Protein AF-A0A6P0DQH0-F1 (afdb_monomer_lite)

Foldseek 3Di:
DDDDDDDDDDDPPPPPPQQDPVLLVCDPPCADLLRHGQCADPVNQGHGAPAADDFADDDDPPDDSLVRDPCNVFFFPDKDALVCLVVCVVVDDPVVNVCRNPDPPDIDGHGGHDNHHHDDPVVSVCSSVCSNVVD

Seconda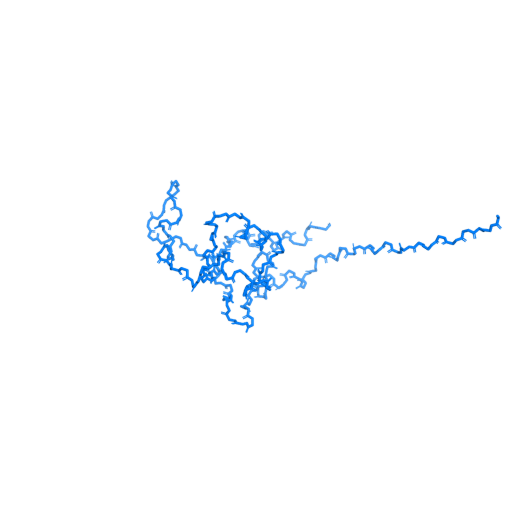ry structure (DSSP, 8-state):
----------------PPPPHHHHHHBTTTB-TTS-B-SPPTTSSSPPP--BPPPSSS--TTS-SGGG-TTTTPPPSEEE-TTTGGGGGGGS-HHHHHHHHHSTT--EEE------BPPPHHHHHHHHHHTTT--

Radius of gyration: 22.81 Å; chains: 1; bounding box: 42×69×51 Å

pLDDT: mean 85.56, std 15.93, range [34.22, 98.12]

Structure (mmCIF, N/CA/C/O backbone):
data_AF-A0A6P0DQH0-F1
#
_entry.id   AF-A0A6P0DQH0-F1
#
loop_
_atom_site.group_PDB
_atom_site.id
_atom_site.type_symbol
_atom_site.label_atom_id
_atom_site.label_alt_id
_atom_site.label_comp_id
_atom_site.label_asym_id
_atom_site.label_entity_id
_atom_site.label_seq_id
_atom_site.pdbx_PDB_ins_code
_atom_site.Cartn_x
_atom_site.Cartn_y
_atom_site.Cartn_z
_atom_site.occupancy
_atom_site.B_iso_or_equiv
_atom_site.auth_seq_id
_atom_site.auth_comp_id
_atom_site.auth_asym_id
_atom_site.auth_atom_id
_atom_site.pdbx_PDB_model_num
ATOM 1 N N . MET A 1 1 ? 20.408 -46.156 34.057 1.00 39.78 1 MET A N 1
ATOM 2 C CA . MET A 1 1 ? 21.245 -46.559 32.907 1.00 39.78 1 MET A CA 1
ATOM 3 C C . MET A 1 1 ? 20.345 -47.030 31.772 1.00 39.78 1 MET A C 1
ATOM 5 O O . MET A 1 1 ? 19.794 -48.118 31.872 1.00 39.78 1 MET A O 1
ATOM 9 N N . LYS A 1 2 ? 20.139 -46.190 30.751 1.00 34.66 2 LYS A N 1
ATOM 10 C CA . LYS A 1 2 ? 19.919 -46.573 29.346 1.00 34.66 2 LYS A CA 1
ATOM 11 C C . LYS A 1 2 ? 19.959 -45.309 28.485 1.00 34.66 2 LYS A C 1
ATOM 13 O O . LYS A 1 2 ? 19.484 -44.254 28.886 1.00 34.66 2 LYS A O 1
ATOM 18 N N . VAL A 1 3 ? 20.691 -45.451 27.396 1.00 34.22 3 VAL A N 1
ATOM 19 C CA . VAL A 1 3 ? 21.365 -44.438 26.587 1.00 34.22 3 VAL A CA 1
ATOM 20 C C . VAL A 1 3 ? 20.433 -43.921 25.477 1.00 34.22 3 VAL A C 1
ATOM 22 O O . VAL A 1 3 ? 19.726 -44.713 24.871 1.00 34.22 3 VAL A O 1
ATOM 25 N N . ILE A 1 4 ? 20.454 -42.596 25.281 1.00 41.38 4 ILE A N 1
ATOM 26 C CA . ILE A 1 4 ? 20.432 -41.792 24.035 1.00 41.38 4 ILE A CA 1
ATOM 27 C C . ILE A 1 4 ? 19.650 -42.321 22.814 1.00 41.38 4 ILE A C 1
ATOM 29 O O . ILE A 1 4 ? 19.984 -43.356 22.250 1.00 41.38 4 ILE A O 1
ATOM 33 N N . ALA A 1 5 ? 18.788 -41.457 22.263 1.00 36.78 5 ALA A N 1
ATOM 34 C CA . ALA A 1 5 ? 18.663 -41.283 20.813 1.00 36.78 5 ALA A CA 1
ATOM 35 C C . ALA A 1 5 ? 18.423 -39.795 20.488 1.00 36.78 5 ALA A C 1
ATOM 37 O O . ALA A 1 5 ? 17.320 -39.272 20.622 1.00 36.78 5 ALA A O 1
ATOM 38 N N . LEU A 1 6 ? 19.505 -39.112 20.111 1.00 45.81 6 LEU A N 1
ATOM 39 C CA . LEU A 1 6 ? 19.525 -37.769 19.538 1.00 45.81 6 LEU A CA 1
ATOM 40 C C . LEU A 1 6 ? 19.055 -37.877 18.079 1.00 45.81 6 LEU A C 1
ATOM 42 O O . LEU A 1 6 ? 19.789 -38.398 17.241 1.00 45.81 6 LEU A O 1
ATOM 46 N N . VAL A 1 7 ? 17.848 -37.404 17.767 1.00 48.88 7 VAL A N 1
ATOM 47 C CA . VAL A 1 7 ? 17.415 -37.238 16.372 1.00 48.88 7 VAL A CA 1
ATOM 48 C C . VAL A 1 7 ? 17.909 -35.879 15.892 1.00 48.88 7 VAL A C 1
ATOM 50 O O . VAL A 1 7 ? 17.436 -34.830 16.324 1.00 48.88 7 VAL A O 1
ATOM 53 N N . VAL A 1 8 ? 18.912 -35.923 15.020 1.00 48.69 8 VAL A N 1
ATOM 54 C CA . VAL A 1 8 ? 19.423 -34.786 14.256 1.00 48.69 8 VAL A CA 1
ATOM 55 C C . VAL A 1 8 ? 18.347 -34.391 13.246 1.00 48.69 8 VAL A C 1
ATOM 57 O O . VAL A 1 8 ? 18.178 -35.053 12.224 1.00 48.69 8 VAL A O 1
ATOM 60 N N . SER A 1 9 ? 17.595 -33.329 13.535 1.00 49.75 9 SER A N 1
ATOM 61 C CA . SER A 1 9 ? 16.752 -32.694 12.523 1.00 49.75 9 SER A CA 1
ATOM 62 C C . SER A 1 9 ? 17.647 -31.959 11.532 1.00 49.75 9 SER A C 1
ATOM 64 O O . SER A 1 9 ? 18.390 -31.047 11.892 1.00 49.75 9 SER A O 1
ATOM 66 N N . VAL A 1 10 ? 17.574 -32.418 10.286 1.00 51.22 10 VAL A N 1
ATOM 67 C CA . VAL A 1 10 ? 18.193 -31.855 9.088 1.00 51.22 10 VAL A CA 1
ATOM 68 C C . VAL A 1 10 ? 18.004 -30.338 9.066 1.00 51.22 10 VAL A C 1
ATOM 70 O O . VAL A 1 10 ? 16.881 -29.840 9.006 1.00 51.22 10 VAL A O 1
ATOM 73 N N . VAL A 1 11 ? 19.112 -29.599 9.104 1.00 54.19 11 VAL A N 1
ATOM 74 C CA . VAL A 1 11 ? 19.126 -28.189 8.719 1.00 54.19 11 VAL A CA 1
ATOM 75 C C . VAL A 1 11 ? 18.831 -28.162 7.225 1.00 54.19 11 VAL A C 1
ATOM 77 O O . VAL A 1 11 ? 19.675 -28.543 6.416 1.00 54.19 11 VAL A O 1
ATOM 80 N N . SER A 1 12 ? 17.615 -27.764 6.856 1.00 49.28 12 SER A N 1
ATOM 81 C CA . SER A 1 12 ? 17.289 -27.388 5.485 1.00 49.28 12 SER A CA 1
ATOM 82 C C . SER A 1 12 ? 18.174 -26.204 5.116 1.00 49.28 12 SER A C 1
ATOM 84 O O . SER A 1 12 ? 17.867 -25.063 5.456 1.00 49.28 12 SER A O 1
ATOM 86 N N . SER A 1 13 ? 19.302 -26.470 4.462 1.00 48.81 13 SER A N 1
ATOM 87 C CA . SER A 1 13 ? 20.072 -25.443 3.778 1.00 48.81 13 SER A CA 1
ATOM 88 C C . SER A 1 13 ? 19.104 -24.736 2.839 1.00 48.81 13 SER A C 1
ATOM 90 O O . SER A 1 13 ? 18.616 -25.346 1.887 1.00 48.81 13 SER A O 1
ATOM 92 N N . ALA A 1 14 ? 18.781 -23.475 3.124 1.00 50.00 14 ALA A N 1
ATOM 93 C CA . ALA A 1 14 ? 18.150 -22.609 2.149 1.00 50.00 14 ALA A CA 1
ATOM 94 C C . ALA A 1 14 ? 19.115 -22.548 0.964 1.00 50.00 14 ALA A C 1
ATOM 96 O O . ALA A 1 14 ? 20.116 -21.835 0.996 1.00 50.00 14 ALA A O 1
ATOM 97 N N . SER A 1 15 ? 18.875 -23.373 -0.051 1.00 49.78 15 SER A N 1
ATOM 98 C CA . SER A 1 15 ? 19.523 -23.223 -1.336 1.00 49.78 15 SER A CA 1
ATOM 99 C C . SER A 1 15 ? 19.060 -21.870 -1.856 1.00 49.78 15 SER A C 1
ATOM 101 O O . SER A 1 15 ? 17.947 -21.757 -2.366 1.00 49.78 15 SER A O 1
ATOM 103 N N . ALA A 1 16 ? 19.869 -20.832 -1.650 1.00 55.09 16 ALA A N 1
ATOM 104 C CA . ALA A 1 16 ? 19.736 -19.587 -2.377 1.00 55.09 16 ALA A CA 1
ATOM 105 C C . ALA A 1 16 ? 19.954 -19.957 -3.843 1.00 55.09 16 ALA A C 1
ATOM 107 O O . ALA A 1 16 ? 21.084 -20.182 -4.275 1.00 55.09 16 ALA A O 1
ATOM 108 N N . TRP A 1 17 ? 18.861 -20.185 -4.571 1.00 59.31 17 TRP A N 1
ATOM 109 C CA . TRP A 1 17 ? 18.953 -20.446 -5.997 1.00 59.31 17 TRP A CA 1
ATOM 110 C C . TRP A 1 17 ? 19.527 -19.177 -6.619 1.00 59.31 17 TRP A C 1
ATOM 112 O O . TRP A 1 17 ? 18.965 -18.101 -6.392 1.00 59.31 17 TRP A O 1
ATOM 122 N N . PRO A 1 18 ? 20.666 -19.263 -7.328 1.00 74.38 18 PRO A N 1
ATOM 123 C CA . PRO A 1 18 ? 21.208 -18.098 -7.997 1.00 74.38 18 PRO A CA 1
ATOM 124 C C . PRO A 1 18 ? 20.154 -17.588 -8.976 1.00 74.38 18 PRO A C 1
ATOM 126 O O . PRO A 1 18 ? 19.483 -18.375 -9.649 1.00 74.38 18 PRO A O 1
ATOM 129 N N . VAL A 1 19 ? 19.998 -16.268 -9.032 1.00 83.00 19 VAL A N 1
ATOM 130 C CA . VAL A 1 19 ? 19.100 -15.625 -9.989 1.00 83.00 19 VAL A CA 1
ATOM 131 C C . VAL A 1 19 ? 19.476 -16.092 -11.393 1.00 83.00 19 VAL A C 1
ATOM 133 O O . VAL A 1 19 ? 20.631 -15.984 -11.807 1.00 83.00 19 VAL A O 1
ATOM 136 N N . THR A 1 20 ? 18.506 -16.622 -12.134 1.00 88.19 20 THR A N 1
ATOM 137 C CA . THR A 1 20 ? 18.750 -17.104 -13.494 1.00 88.19 20 THR A CA 1
ATOM 138 C C . THR A 1 20 ? 18.449 -16.017 -14.529 1.00 88.19 20 THR A C 1
ATOM 140 O O . THR A 1 20 ? 17.647 -15.111 -14.276 1.00 88.19 20 THR A O 1
ATOM 143 N N . PRO A 1 21 ? 18.997 -16.111 -15.755 1.00 89.06 21 PRO A N 1
ATOM 144 C CA . PRO A 1 21 ? 18.579 -15.242 -16.855 1.00 89.06 21 PRO A CA 1
ATOM 145 C C . PRO A 1 21 ? 17.067 -15.289 -17.126 1.00 89.06 21 PRO A C 1
ATOM 147 O O . PRO A 1 21 ? 16.487 -14.287 -17.543 1.00 89.06 21 PRO A O 1
ATOM 150 N N . ALA A 1 22 ? 16.420 -16.432 -16.864 1.00 89.50 22 ALA A N 1
ATOM 151 C CA . ALA A 1 22 ? 14.974 -16.579 -16.990 1.00 89.50 22 ALA A CA 1
ATOM 152 C C . ALA A 1 22 ? 14.218 -15.758 -15.933 1.00 89.50 22 ALA A C 1
ATOM 154 O O . ALA A 1 22 ? 13.197 -15.158 -16.257 1.00 89.50 22 ALA A O 1
ATOM 155 N N . ASP A 1 23 ? 14.732 -15.661 -14.706 1.00 89.38 23 ASP A N 1
ATOM 156 C CA . ASP A 1 23 ? 14.138 -14.819 -13.661 1.00 89.38 23 ASP A CA 1
ATOM 157 C C . ASP A 1 23 ? 14.289 -13.333 -13.989 1.00 89.38 23 ASP A C 1
ATOM 159 O O . ASP A 1 23 ? 13.333 -12.565 -13.889 1.00 89.38 23 ASP A O 1
ATOM 163 N N . VAL A 1 24 ? 15.455 -12.927 -14.497 1.00 90.06 24 VAL A N 1
ATOM 164 C CA . VAL A 1 24 ? 15.683 -11.544 -14.946 1.00 90.06 24 VAL A CA 1
ATOM 165 C C . VAL A 1 24 ? 14.807 -11.182 -16.144 1.00 90.06 24 VAL A C 1
ATOM 167 O O . VAL A 1 24 ? 14.374 -10.036 -16.275 1.00 90.06 24 VAL A O 1
ATOM 170 N N . ALA A 1 25 ? 14.483 -12.148 -17.007 1.00 91.81 25 ALA A N 1
ATOM 171 C CA . ALA A 1 25 ? 13.575 -11.934 -18.129 1.00 91.81 25 ALA A CA 1
ATOM 172 C C . ALA A 1 25 ? 12.132 -11.605 -17.697 1.00 91.81 25 ALA A C 1
ATOM 174 O O . ALA A 1 25 ? 11.395 -11.027 -18.504 1.00 91.81 25 ALA A O 1
ATOM 175 N N . LYS A 1 26 ? 11.742 -11.925 -16.452 1.00 92.81 26 LYS A N 1
ATOM 176 C CA . LYS A 1 26 ? 10.425 -11.593 -15.881 1.00 92.81 26 LYS A CA 1
ATOM 177 C C . LYS A 1 26 ? 10.322 -10.133 -15.434 1.00 92.81 26 LYS A C 1
ATOM 179 O O . LYS A 1 26 ? 9.219 -9.583 -15.435 1.00 92.81 26 LYS A O 1
ATOM 184 N N . LEU A 1 27 ? 11.440 -9.482 -15.092 1.00 91.25 27 LEU A N 1
ATOM 185 C CA . LEU A 1 27 ? 11.464 -8.081 -14.649 1.00 91.25 27 LEU A CA 1
ATOM 186 C C . LEU A 1 27 ? 10.957 -7.134 -15.747 1.00 91.25 27 LEU A C 1
ATOM 188 O O . LEU A 1 27 ? 11.409 -7.169 -16.892 1.00 91.25 27 LEU A O 1
ATOM 192 N N . GLY A 1 28 ? 9.999 -6.278 -15.391 1.00 86.56 28 GLY A N 1
ATOM 193 C CA . GLY A 1 28 ? 9.318 -5.350 -16.300 1.00 86.56 28 GLY A CA 1
ATOM 194 C C . GLY A 1 28 ? 8.185 -5.982 -17.124 1.00 86.56 28 GLY A C 1
ATOM 195 O O . GLY A 1 28 ? 7.337 -5.251 -17.650 1.00 86.56 28 GLY A O 1
ATOM 196 N N . LYS A 1 29 ? 8.130 -7.319 -17.205 1.00 89.00 29 LYS A N 1
ATOM 197 C CA . LYS A 1 29 ? 7.073 -8.077 -17.885 1.00 89.00 29 LYS A CA 1
ATOM 198 C C . LYS A 1 29 ? 6.023 -8.547 -16.883 1.00 89.00 29 LYS A C 1
ATOM 200 O O . LYS A 1 29 ? 5.053 -7.825 -16.668 1.00 89.00 29 LYS A O 1
ATOM 205 N N . GLU A 1 30 ? 6.257 -9.716 -16.292 1.00 92.38 30 GLU A N 1
ATOM 206 C CA . GLU A 1 30 ? 5.424 -10.359 -15.267 1.00 92.38 30 GLU A CA 1
ATOM 207 C C . GLU A 1 30 ? 5.604 -9.665 -13.916 1.00 92.38 30 GLU A C 1
ATOM 209 O O . GLU A 1 30 ? 4.653 -9.463 -13.174 1.00 92.38 30 GLU A O 1
ATOM 214 N N . LEU A 1 31 ? 6.831 -9.227 -13.628 1.00 93.56 31 LEU A N 1
ATOM 215 C CA . LEU A 1 31 ? 7.159 -8.496 -12.414 1.00 93.56 31 LEU A CA 1
ATOM 216 C C . LEU A 1 31 ? 7.311 -7.003 -12.706 1.00 93.56 31 LEU A C 1
ATOM 218 O O . LEU A 1 31 ? 7.643 -6.581 -13.819 1.00 93.56 31 LEU A O 1
ATOM 222 N N . THR A 1 32 ? 7.136 -6.174 -11.682 1.00 93.25 32 THR A N 1
ATOM 223 C CA . THR A 1 32 ? 7.596 -4.785 -11.712 1.00 93.25 32 THR A CA 1
ATOM 224 C C . THR A 1 32 ? 9.116 -4.747 -11.880 1.00 93.25 32 THR A C 1
ATOM 226 O O . THR A 1 32 ? 9.815 -5.743 -11.686 1.00 93.25 32 THR A O 1
ATOM 229 N N . ALA A 1 33 ? 9.667 -3.583 -12.221 1.00 91.56 33 ALA A N 1
ATOM 230 C CA . ALA A 1 33 ? 11.117 -3.430 -12.335 1.00 91.56 33 ALA A CA 1
ATOM 231 C C . ALA A 1 33 ? 11.868 -3.723 -11.016 1.00 91.56 33 ALA A C 1
ATOM 233 O O . ALA A 1 33 ? 13.042 -4.067 -11.053 1.00 91.56 33 ALA A O 1
ATOM 234 N N . ALA A 1 34 ? 11.178 -3.645 -9.871 1.00 90.31 34 ALA A N 1
ATOM 235 C CA . ALA A 1 34 ? 11.706 -3.994 -8.553 1.00 90.31 34 ALA A CA 1
ATOM 236 C C . ALA A 1 34 ? 11.470 -5.469 -8.156 1.00 90.31 34 ALA A C 1
ATOM 238 O O . ALA A 1 34 ? 11.810 -5.858 -7.043 1.00 90.31 34 ALA A O 1
ATOM 239 N N . GLY A 1 35 ? 10.864 -6.285 -9.027 1.00 91.12 35 GLY A N 1
ATOM 240 C CA . GLY A 1 35 ? 10.627 -7.711 -8.775 1.00 91.12 35 GLY A CA 1
ATOM 241 C C . GLY A 1 35 ? 9.322 -8.050 -8.048 1.00 91.12 35 GLY A C 1
ATOM 242 O O . GLY A 1 35 ? 9.146 -9.191 -7.636 1.00 91.12 35 GLY A O 1
ATOM 243 N N . ALA A 1 36 ? 8.398 -7.099 -7.884 1.00 91.94 36 ALA A N 1
ATOM 244 C CA . ALA A 1 36 ? 7.090 -7.365 -7.276 1.00 91.94 36 ALA A CA 1
ATOM 245 C C . ALA A 1 36 ? 6.070 -7.871 -8.308 1.00 91.94 36 ALA A C 1
ATOM 247 O O . ALA A 1 36 ? 6.192 -7.560 -9.488 1.00 91.94 36 ALA A O 1
ATOM 248 N N . GLU A 1 37 ? 5.022 -8.562 -7.858 1.00 93.19 37 GLU A N 1
ATOM 249 C CA . GLU A 1 37 ? 3.886 -8.948 -8.707 1.00 93.19 37 GLU A CA 1
ATOM 250 C C . GLU A 1 37 ? 3.256 -7.715 -9.373 1.00 93.19 37 GLU A C 1
ATOM 252 O O . GLU A 1 37 ? 3.004 -6.696 -8.707 1.00 93.19 37 GLU A O 1
ATOM 257 N N . LYS A 1 38 ? 3.025 -7.791 -10.686 1.00 92.94 38 LYS A N 1
ATOM 258 C CA . LYS A 1 38 ? 2.494 -6.673 -11.472 1.00 92.94 38 LYS A CA 1
ATOM 259 C C . LYS A 1 38 ? 0.973 -6.702 -11.542 1.00 92.94 38 LYS A C 1
ATOM 261 O O . LYS A 1 38 ? 0.363 -5.633 -11.621 1.00 92.94 38 LYS A O 1
ATOM 266 N N . ASP A 1 39 ? 0.377 -7.884 -11.462 1.00 94.25 39 ASP A N 1
ATOM 267 C CA . ASP A 1 39 ? -1.066 -8.050 -11.558 1.00 94.25 39 ASP A CA 1
ATOM 268 C C . ASP A 1 39 ? -1.815 -7.479 -10.345 1.00 94.25 39 ASP A C 1
ATOM 270 O O . ASP A 1 39 ? -1.258 -7.221 -9.269 1.00 94.25 39 ASP A O 1
ATOM 274 N N . GLY A 1 40 ? -3.106 -7.224 -10.558 1.00 93.56 40 GLY A N 1
ATOM 275 C CA . GLY A 1 40 ? -4.035 -6.840 -9.501 1.00 93.56 40 GLY A CA 1
ATOM 276 C C . GLY A 1 40 ? -4.450 -8.034 -8.644 1.00 93.56 40 GLY A C 1
ATOM 277 O O . GLY A 1 40 ? -4.283 -9.196 -9.025 1.00 93.56 40 GLY A O 1
ATOM 278 N N . SER A 1 41 ? -5.023 -7.760 -7.474 1.00 93.50 41 SER A N 1
ATOM 279 C CA . SER A 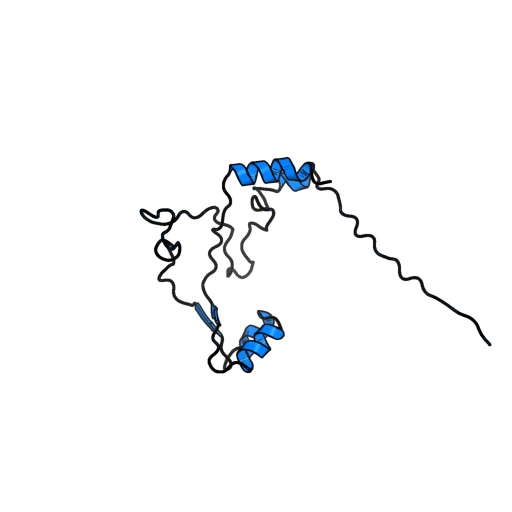1 41 ? -5.584 -8.819 -6.640 1.00 93.50 41 SER A CA 1
ATOM 280 C C . SER A 1 41 ? -6.824 -9.433 -7.295 1.00 93.50 41 SER A C 1
ATOM 282 O O . SER A 1 41 ? -7.599 -8.762 -7.976 1.00 93.50 41 SER A O 1
ATOM 284 N N . LYS A 1 42 ? -7.046 -10.732 -7.055 1.00 93.44 42 LYS A N 1
ATOM 285 C CA . LYS A 1 42 ? -8.195 -11.464 -7.620 1.00 93.44 42 LYS A CA 1
ATOM 286 C C . LYS A 1 42 ? -9.555 -10.922 -7.159 1.00 93.44 42 LYS A C 1
ATOM 288 O O . LYS A 1 42 ? -10.546 -11.126 -7.847 1.00 93.44 42 LYS A O 1
ATOM 293 N N . ASP A 1 43 ? -9.600 -10.267 -6.002 1.00 90.19 43 ASP A N 1
ATOM 294 C CA . ASP A 1 43 ? -10.797 -9.634 -5.437 1.00 90.19 43 ASP A CA 1
ATOM 295 C C . ASP A 1 43 ? -11.023 -8.194 -5.942 1.00 90.19 43 ASP A C 1
ATOM 297 O O . ASP A 1 43 ? -12.005 -7.565 -5.561 1.00 90.19 43 ASP A O 1
ATOM 301 N N . GLY A 1 44 ? -10.137 -7.672 -6.800 1.00 88.94 44 GLY A N 1
ATOM 302 C CA . GLY A 1 44 ? -10.264 -6.355 -7.428 1.00 88.94 44 GLY A CA 1
ATOM 303 C C . GLY A 1 44 ? -9.927 -5.163 -6.527 1.00 88.94 44 GLY A C 1
ATOM 304 O O . GLY A 1 44 ? -9.992 -4.027 -6.989 1.00 88.94 44 GLY A O 1
ATOM 305 N N . GLN A 1 45 ? -9.539 -5.398 -5.270 1.00 89.12 45 GLN A N 1
ATOM 306 C CA . GLN A 1 45 ? -9.251 -4.334 -4.298 1.00 89.12 45 GLN A CA 1
ATOM 307 C C . GLN A 1 45 ? -7.883 -3.672 -4.517 1.00 89.12 45 GLN A C 1
ATOM 309 O O . GLN A 1 45 ? -7.671 -2.519 -4.138 1.00 89.12 45 GLN A O 1
ATOM 314 N N . ILE A 1 46 ? -6.946 -4.401 -5.124 1.00 93.06 46 ILE A N 1
ATOM 315 C CA . ILE A 1 46 ? -5.611 -3.925 -5.473 1.00 93.06 46 ILE A CA 1
ATOM 316 C C . ILE A 1 46 ? -5.530 -3.880 -7.002 1.00 93.06 46 ILE A C 1
ATOM 318 O O . ILE A 1 46 ? -5.597 -4.937 -7.636 1.00 93.06 46 ILE A O 1
ATOM 322 N N . PRO A 1 47 ? -5.373 -2.698 -7.624 1.00 94.44 47 PRO A N 1
ATOM 323 C CA . PRO A 1 47 ? -5.252 -2.609 -9.072 1.00 94.44 47 PRO A CA 1
ATOM 324 C C . PRO A 1 47 ? -3.916 -3.191 -9.547 1.00 94.44 47 PRO A C 1
ATOM 326 O O . PRO A 1 47 ? -2.958 -3.310 -8.778 1.00 94.44 47 PRO A O 1
ATOM 329 N N . ALA A 1 48 ? -3.833 -3.509 -10.840 1.00 94.56 48 ALA A N 1
ATOM 330 C CA . ALA A 1 48 ? -2.554 -3.802 -11.474 1.00 94.56 48 ALA A CA 1
ATOM 331 C C . ALA A 1 48 ? -1.597 -2.607 -11.333 1.00 94.56 48 ALA A C 1
ATOM 333 O O . ALA A 1 48 ? -2.013 -1.449 -11.229 1.00 94.56 48 ALA A O 1
ATOM 334 N N . PHE A 1 49 ? -0.301 -2.890 -11.314 1.00 93.50 49 PHE A N 1
ATOM 335 C CA . PHE A 1 49 ? 0.724 -1.870 -11.168 1.00 93.50 49 PHE A CA 1
ATOM 336 C C . PHE A 1 49 ? 0.703 -0.883 -12.349 1.00 93.50 49 PHE A C 1
ATOM 338 O O . PHE A 1 49 ? 0.909 -1.266 -13.501 1.00 93.50 49 PHE A O 1
ATOM 345 N N . GLY A 1 50 ? 0.476 0.395 -12.040 1.00 88.38 50 GLY A N 1
ATOM 346 C CA . GLY A 1 50 ? 0.276 1.479 -13.003 1.00 88.38 50 GLY A CA 1
ATOM 347 C C . GLY A 1 50 ? 1.548 2.219 -13.425 1.00 88.38 50 GLY A C 1
ATOM 348 O O . GLY A 1 50 ? 1.472 3.101 -14.276 1.00 88.38 50 GLY A O 1
ATOM 349 N N . GLY A 1 51 ? 2.714 1.875 -12.869 1.00 86.75 51 GLY A N 1
ATOM 350 C CA . GLY A 1 51 ? 3.985 2.524 -13.211 1.00 86.75 51 GLY A CA 1
ATOM 351 C C . GLY A 1 51 ? 4.324 3.707 -12.307 1.00 86.75 51 GLY A C 1
ATOM 352 O O . GLY A 1 51 ? 3.962 3.714 -11.139 1.00 86.75 51 GLY A O 1
ATOM 353 N N . GLU A 1 52 ? 5.085 4.674 -12.820 1.00 82.94 52 GLU A N 1
ATOM 354 C CA . GLU A 1 52 ? 5.498 5.873 -12.078 1.00 82.94 52 GLU A CA 1
ATOM 355 C C . GLU A 1 52 ? 4.443 6.985 -12.180 1.00 82.94 52 GLU A C 1
ATOM 357 O O . GLU A 1 52 ? 4.110 7.440 -13.276 1.00 82.94 52 GLU A O 1
ATOM 362 N N . SER A 1 53 ? 3.953 7.462 -11.034 1.00 83.50 53 SER A N 1
ATOM 363 C CA . SER A 1 53 ? 3.134 8.671 -10.927 1.00 83.50 53 SER A CA 1
ATOM 364 C C . SER A 1 53 ? 4.005 9.893 -10.679 1.00 83.50 53 SER A C 1
ATOM 366 O O . SER A 1 53 ? 4.822 9.942 -9.755 1.00 83.50 53 SER A O 1
ATOM 368 N N . LYS A 1 54 ? 3.813 10.910 -11.518 1.00 81.75 54 LYS A N 1
ATOM 369 C CA . LYS A 1 54 ? 4.447 12.216 -11.349 1.00 81.75 54 LYS A CA 1
ATOM 370 C C . LYS A 1 54 ? 3.542 13.110 -10.499 1.00 81.75 54 LYS A C 1
ATOM 372 O O . LYS A 1 54 ? 2.322 13.044 -10.656 1.00 81.75 54 LYS A O 1
ATOM 377 N N . PRO A 1 55 ? 4.110 13.977 -9.641 1.00 82.44 55 PRO A N 1
ATOM 378 C CA . PRO A 1 55 ? 3.334 15.017 -8.976 1.00 82.44 55 PRO A CA 1
ATOM 379 C C . PRO A 1 55 ? 2.529 15.828 -9.983 1.00 82.44 55 PRO A C 1
ATOM 381 O O . PRO A 1 55 ? 3.016 16.136 -11.073 1.00 82.44 55 PRO A O 1
ATOM 384 N N . ALA A 1 56 ? 1.315 16.199 -9.600 1.00 82.50 56 ALA A N 1
ATOM 385 C CA . ALA A 1 56 ? 0.503 17.120 -10.368 1.00 82.50 56 ALA A CA 1
ATOM 386 C C . ALA A 1 56 ? 1.091 18.540 -10.313 1.00 82.50 56 ALA A C 1
ATOM 388 O O . ALA A 1 56 ? 1.761 18.924 -9.354 1.00 82.50 56 ALA A O 1
ATOM 389 N N . GLY A 1 57 ? 0.795 19.343 -11.337 1.00 83.56 57 GLY A N 1
ATOM 390 C CA . GLY A 1 57 ? 1.146 20.762 -11.376 1.00 83.56 57 GLY A CA 1
ATOM 391 C C . GLY A 1 57 ? 2.651 21.044 -11.292 1.00 83.56 57 GLY A C 1
ATOM 392 O O . GLY A 1 57 ? 3.483 20.275 -11.767 1.00 83.56 57 GLY A O 1
ATOM 393 N N . SER A 1 58 ? 2.996 22.182 -10.692 1.00 85.31 58 SER A N 1
ATOM 394 C CA . SER A 1 58 ? 4.372 22.693 -10.610 1.00 85.31 58 SER A CA 1
ATOM 395 C C . SER A 1 58 ? 5.044 22.320 -9.284 1.00 85.31 58 SER A C 1
ATOM 397 O O . SER A 1 58 ? 5.508 23.200 -8.550 1.00 85.31 58 SER A O 1
ATOM 399 N N . TRP A 1 59 ? 5.054 21.030 -8.931 1.00 90.44 59 TRP A N 1
ATOM 400 C CA . TRP A 1 59 ? 5.786 20.570 -7.746 1.00 90.44 59 TRP A CA 1
ATOM 401 C C . TRP A 1 59 ? 7.286 20.853 -7.900 1.00 90.44 59 TRP A C 1
ATOM 403 O O . TRP A 1 59 ? 7.881 20.605 -8.949 1.00 90.44 59 TRP A O 1
ATOM 413 N N . THR A 1 60 ? 7.909 21.338 -6.829 1.00 88.44 60 THR A N 1
ATOM 414 C CA . THR A 1 60 ? 9.350 21.597 -6.755 1.00 88.44 60 THR A CA 1
ATOM 415 C C . THR A 1 60 ? 9.918 20.973 -5.493 1.00 88.44 60 THR A C 1
ATOM 417 O O . THR A 1 60 ? 9.221 20.842 -4.484 1.00 88.44 60 THR A O 1
ATOM 420 N N . PHE A 1 61 ? 11.205 20.632 -5.526 1.00 85.50 61 PHE A N 1
ATOM 421 C CA . PHE A 1 61 ? 11.910 20.143 -4.347 1.00 85.50 61 PHE A CA 1
ATOM 422 C C . PHE A 1 61 ? 11.744 21.110 -3.159 1.00 85.50 61 PHE A C 1
ATOM 424 O O . PHE A 1 61 ? 11.755 22.328 -3.340 1.00 85.50 61 PHE A 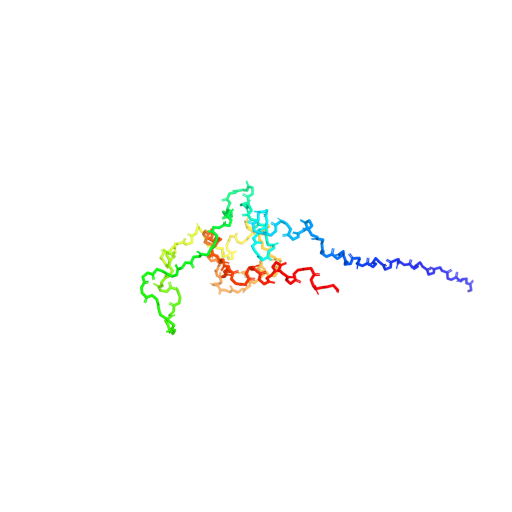O 1
ATOM 431 N N . GLY A 1 62 ? 11.539 20.562 -1.959 1.00 88.44 62 GLY A N 1
ATOM 432 C CA . GLY A 1 62 ? 11.245 21.324 -0.739 1.00 88.44 62 GLY A CA 1
ATOM 433 C C . GLY A 1 62 ? 9.755 21.565 -0.457 1.00 88.44 62 GLY A C 1
ATOM 434 O O . GLY A 1 62 ? 9.421 21.961 0.654 1.00 88.44 62 GLY A O 1
ATOM 435 N N . LYS A 1 63 ? 8.848 21.291 -1.408 1.00 89.25 63 LYS A N 1
ATOM 436 C CA . LYS A 1 63 ? 7.394 21.308 -1.163 1.00 89.25 63 LYS A CA 1
ATOM 437 C C . LYS A 1 63 ? 6.874 19.924 -0.775 1.00 89.25 63 LYS A C 1
ATOM 439 O O . LYS A 1 63 ? 7.393 18.914 -1.264 1.00 89.25 63 LYS A O 1
ATOM 444 N N . SER A 1 64 ? 5.821 19.882 0.047 1.00 87.88 64 SER A N 1
ATOM 445 C CA . SER A 1 64 ? 5.147 18.627 0.399 1.00 87.88 64 SER A CA 1
ATOM 446 C C . SER A 1 64 ? 4.679 17.906 -0.864 1.00 87.88 64 SER A C 1
ATOM 448 O O . SER A 1 64 ? 4.189 18.533 -1.801 1.00 87.88 64 SER A O 1
ATOM 450 N N . ARG A 1 65 ? 4.870 16.586 -0.921 1.00 85.62 65 ARG A N 1
ATOM 451 C CA . ARG A 1 65 ? 4.371 15.758 -2.030 1.00 85.62 65 ARG A CA 1
ATOM 452 C C . ARG A 1 65 ? 2.865 15.529 -1.937 1.00 85.62 65 ARG A C 1
ATOM 454 O O . ARG A 1 65 ? 2.240 15.340 -2.974 1.00 85.62 65 ARG A O 1
ATOM 461 N N . GLU A 1 66 ? 2.307 15.585 -0.731 1.00 87.75 66 GLU A N 1
ATOM 462 C CA . GLU A 1 66 ? 0.880 15.389 -0.465 1.00 87.75 66 GLU A CA 1
ATOM 463 C C . GLU A 1 66 ? 0.024 16.437 -1.186 1.00 87.75 66 GLU A C 1
ATOM 465 O O . GLU A 1 66 ? -0.890 16.076 -1.921 1.00 87.75 66 GLU A O 1
ATOM 470 N N . ASP A 1 67 ? 0.404 17.717 -1.105 1.00 89.12 67 ASP A N 1
ATOM 471 C CA . ASP A 1 67 ? -0.331 18.834 -1.726 1.00 89.12 67 ASP A CA 1
ATOM 472 C C . ASP A 1 67 ? -0.431 18.732 -3.259 1.00 89.12 67 ASP A C 1
ATOM 474 O O . ASP A 1 67 ? -1.292 19.354 -3.883 1.00 89.12 67 ASP A O 1
ATOM 478 N N . PHE A 1 68 ? 0.469 17.963 -3.874 1.00 90.06 68 PHE A N 1
ATOM 479 C CA . PHE A 1 68 ? 0.589 17.800 -5.323 1.00 90.06 68 PHE A CA 1
ATOM 480 C C . PHE A 1 68 ? 0.253 16.374 -5.764 1.00 90.06 68 PHE A C 1
ATOM 482 O O . PHE A 1 68 ? 0.480 16.010 -6.920 1.00 90.06 68 PHE A O 1
ATOM 489 N N . TRP A 1 69 ? -0.275 15.545 -4.867 1.00 87.94 69 TRP A N 1
ATOM 490 C CA . TRP A 1 69 ? -0.738 14.220 -5.230 1.00 87.94 69 TRP A CA 1
ATOM 491 C C . TRP A 1 69 ? -2.146 14.296 -5.827 1.00 87.94 69 TRP A C 1
ATOM 493 O O . TRP A 1 69 ? -3.012 15.015 -5.332 1.00 87.94 69 TRP A O 1
ATOM 503 N N . LYS A 1 70 ? -2.407 13.544 -6.902 1.00 88.62 70 LYS A N 1
ATOM 504 C CA . LYS A 1 70 ? -3.712 13.571 -7.592 1.00 88.62 70 LYS A CA 1
ATOM 505 C C . LYS A 1 70 ? -4.883 13.083 -6.731 1.00 88.62 70 LYS A C 1
ATOM 507 O O . LYS A 1 70 ? -6.021 13.426 -7.027 1.00 88.62 70 LYS A O 1
ATOM 512 N N . TYR A 1 71 ? -4.601 12.315 -5.678 1.00 90.25 71 TYR A N 1
ATOM 513 C CA . TYR A 1 71 ? -5.591 11.766 -4.747 1.00 90.25 71 TYR A CA 1
ATOM 514 C C . TYR A 1 71 ? -5.582 12.473 -3.385 1.00 90.25 71 TYR A C 1
ATOM 516 O O . TYR A 1 71 ? -6.106 11.942 -2.415 1.00 90.25 71 TYR A O 1
ATOM 524 N N . LYS A 1 72 ? -5.011 13.681 -3.293 1.00 90.06 72 LYS A N 1
ATOM 525 C CA . LYS A 1 72 ? -4.896 14.432 -2.029 1.00 90.06 72 LYS A CA 1
ATOM 526 C C . LYS A 1 72 ? -6.229 14.675 -1.303 1.00 90.06 72 LYS A C 1
ATOM 528 O O . LYS A 1 72 ? -6.245 14.799 -0.088 1.00 90.06 72 LYS A O 1
ATOM 533 N N . ASP A 1 73 ? -7.337 14.733 -2.044 1.00 92.88 73 ASP A N 1
ATOM 534 C CA . ASP A 1 73 ? -8.686 14.947 -1.500 1.00 92.88 73 ASP A CA 1
ATOM 535 C C . ASP A 1 73 ? -9.511 13.640 -1.455 1.00 92.88 73 ASP A C 1
ATOM 537 O O . ASP A 1 73 ? -10.739 13.672 -1.326 1.00 92.88 73 ASP A O 1
ATOM 541 N N . GLU A 1 74 ? -8.861 12.481 -1.615 1.00 94.31 74 GLU A N 1
ATOM 542 C CA . GLU A 1 74 ? -9.527 11.181 -1.570 1.00 94.31 74 GLU A CA 1
ATOM 543 C C . GLU A 1 74 ? -10.064 10.892 -0.165 1.00 94.31 74 GLU A C 1
ATOM 5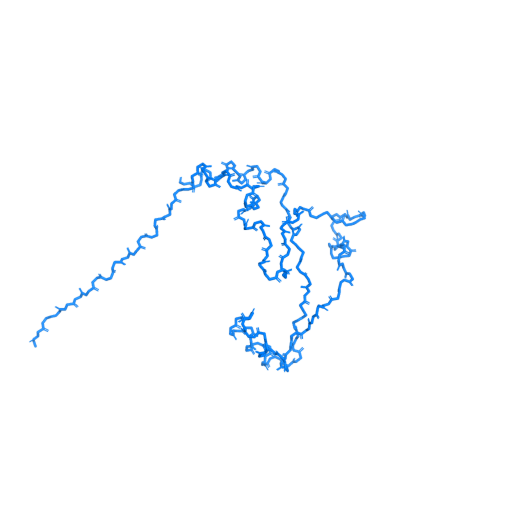45 O O . GLU A 1 74 ? -9.467 11.246 0.853 1.00 94.31 74 GLU A O 1
ATOM 550 N N . LYS A 1 75 ? -11.233 10.253 -0.105 1.00 95.75 75 LYS A N 1
ATOM 551 C CA . LYS A 1 75 ? -11.889 9.887 1.151 1.00 95.75 75 LYS A CA 1
ATOM 552 C C . LYS A 1 75 ? -11.656 8.410 1.466 1.00 95.75 75 LYS A C 1
ATOM 554 O O . LYS A 1 75 ? -11.578 7.607 0.535 1.00 95.75 75 LYS A O 1
ATOM 559 N N . PRO A 1 76 ? -11.620 8.031 2.756 1.00 96.69 76 PRO A N 1
ATOM 560 C CA . PRO A 1 76 ? -11.573 6.627 3.133 1.00 96.69 76 PRO A CA 1
ATOM 561 C C . PRO A 1 76 ? -12.787 5.873 2.581 1.00 96.69 76 PRO A C 1
ATOM 563 O O . PRO A 1 76 ? -13.910 6.379 2.615 1.00 96.69 76 PRO A O 1
ATOM 566 N N . LEU A 1 77 ? -12.569 4.636 2.142 1.00 95.25 77 LEU A N 1
ATOM 567 C CA . LEU A 1 77 ? -13.629 3.673 1.840 1.00 95.25 77 LEU A CA 1
ATOM 568 C C . LEU A 1 77 ? -14.414 3.317 3.107 1.00 95.25 77 LEU A C 1
ATOM 570 O O . LEU A 1 77 ? -15.631 3.157 3.077 1.00 95.25 77 LEU A O 1
ATOM 574 N N . TYR A 1 78 ? -13.696 3.175 4.219 1.00 96.19 78 TYR A N 1
ATOM 575 C CA . TYR A 1 78 ? -14.231 2.936 5.553 1.00 96.19 78 TYR A CA 1
ATOM 576 C C . TYR A 1 78 ? -13.158 3.244 6.601 1.00 96.19 78 TYR A C 1
ATOM 578 O O . TYR A 1 78 ? -11.985 3.442 6.281 1.00 96.19 78 TYR A O 1
ATOM 586 N N . VAL A 1 79 ? -13.565 3.278 7.867 1.00 97.81 79 VAL A N 1
ATOM 587 C CA . VAL A 1 79 ? -12.667 3.472 9.007 1.00 97.81 79 VAL A CA 1
ATOM 588 C C . VAL A 1 79 ? -12.798 2.273 9.934 1.00 97.81 79 VAL A C 1
ATOM 590 O O . VAL A 1 79 ? -13.913 1.875 10.279 1.00 97.81 79 VAL A O 1
ATOM 593 N N . ILE A 1 80 ? -11.663 1.680 10.298 1.00 98.12 80 ILE A N 1
ATOM 594 C CA . ILE A 1 80 ? -11.597 0.620 11.302 1.00 98.12 80 ILE A CA 1
ATOM 595 C C . ILE A 1 80 ? -11.366 1.261 12.669 1.00 98.12 80 ILE A C 1
ATOM 597 O O . ILE A 1 80 ? -10.458 2.076 12.832 1.00 98.12 80 ILE A O 1
ATOM 601 N N . ASP A 1 81 ? -12.175 0.881 13.647 1.00 97.75 81 ASP A N 1
ATOM 602 C CA . ASP A 1 81 ? -12.066 1.304 15.039 1.00 97.75 81 ASP A CA 1
ATOM 603 C C . ASP A 1 81 ? -12.407 0.140 15.985 1.00 97.75 81 ASP A C 1
ATOM 605 O O . ASP A 1 81 ? -12.700 -0.980 15.555 1.00 97.75 81 ASP A O 1
ATOM 609 N N . ALA A 1 82 ? -12.378 0.393 17.294 1.00 97.12 82 ALA A N 1
ATOM 610 C CA . ALA A 1 82 ? -12.659 -0.629 18.300 1.00 97.12 82 ALA A CA 1
ATOM 611 C C . ALA A 1 82 ? -14.065 -1.260 18.181 1.00 97.12 82 ALA A C 1
ATOM 613 O O . ALA A 1 82 ? -14.263 -2.370 18.668 1.00 97.12 82 ALA A O 1
ATOM 614 N N . SER A 1 83 ? -15.034 -0.590 17.543 1.00 97.12 83 SER A N 1
ATOM 615 C CA . SER A 1 83 ? -16.405 -1.095 17.377 1.00 97.12 83 SER A CA 1
ATOM 616 C C . SER A 1 83 ? -16.550 -2.105 16.237 1.00 97.12 83 SER A C 1
ATOM 618 O O . SER A 1 83 ? -17.488 -2.901 16.244 1.00 97.12 83 SER A O 1
ATOM 620 N N . ASN A 1 84 ? -15.642 -2.083 15.253 1.00 97.62 84 ASN A N 1
ATOM 621 C CA . ASN A 1 84 ? -15.759 -2.891 14.039 1.00 97.62 84 ASN A CA 1
ATOM 622 C C . ASN A 1 84 ? -14.493 -3.681 13.666 1.00 97.62 84 ASN A C 1
ATOM 624 O O . ASN A 1 84 ? -14.523 -4.414 12.679 1.00 97.62 84 ASN A O 1
ATOM 628 N N . VAL A 1 85 ? -13.404 -3.578 14.436 1.00 97.38 85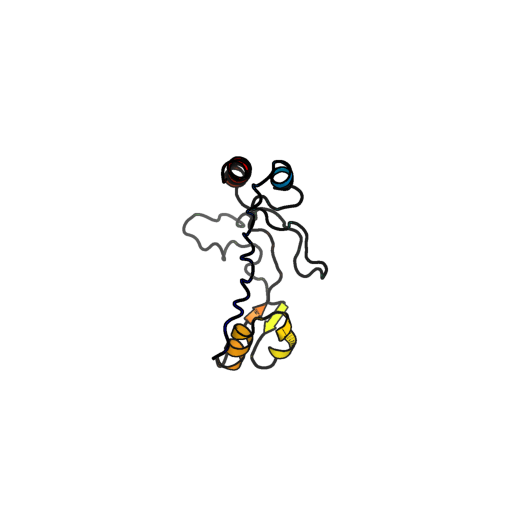 VAL A N 1
ATOM 629 C CA . VAL A 1 85 ? -12.122 -4.252 14.154 1.00 97.38 85 VAL A CA 1
ATOM 630 C C . VAL A 1 85 ? -12.259 -5.763 13.968 1.00 97.38 85 VAL A C 1
ATOM 632 O O . VAL A 1 85 ? -11.608 -6.334 13.096 1.00 97.38 85 VAL A O 1
ATOM 635 N N . ASP A 1 86 ? -13.167 -6.405 14.706 1.00 96.38 86 ASP A N 1
ATOM 636 C CA . ASP A 1 86 ? -13.395 -7.849 14.605 1.00 96.38 86 ASP A CA 1
ATOM 637 C C . ASP A 1 86 ? -13.942 -8.265 13.228 1.00 96.38 86 ASP A C 1
ATOM 639 O O . ASP A 1 86 ? -13.674 -9.374 12.769 1.00 96.38 86 ASP A O 1
ATOM 643 N N . LYS A 1 87 ? -14.629 -7.360 12.512 1.00 97.31 87 LYS A N 1
ATOM 644 C CA . LYS A 1 87 ? -15.090 -7.587 11.130 1.00 97.31 87 LYS A CA 1
ATOM 645 C C . LYS A 1 87 ? -13.927 -7.703 10.135 1.00 97.31 87 LYS A C 1
ATOM 647 O O . LYS A 1 87 ? -14.102 -8.297 9.077 1.00 97.31 87 LYS A O 1
ATOM 652 N N . TYR A 1 88 ? -12.771 -7.124 10.456 1.00 96.50 88 TYR A N 1
ATOM 653 C CA . TYR A 1 88 ? -11.600 -7.041 9.577 1.00 96.50 88 TYR A CA 1
ATOM 654 C C . TYR A 1 88 ? -10.396 -7.818 10.125 1.00 96.50 88 TYR A C 1
ATOM 656 O O . TYR A 1 88 ? -9.266 -7.603 9.686 1.00 96.50 88 TYR A O 1
ATOM 664 N N . ALA A 1 89 ? -10.616 -8.713 11.092 1.00 94.81 89 ALA A N 1
ATOM 665 C CA . ALA A 1 89 ? -9.551 -9.460 11.753 1.00 94.81 89 ALA A CA 1
ATOM 666 C C . ALA A 1 89 ? -8.724 -10.325 10.782 1.00 94.81 89 ALA A C 1
ATOM 668 O O . ALA A 1 89 ? -7.540 -10.539 11.010 1.00 94.81 89 ALA A O 1
ATOM 669 N N . ASP A 1 90 ? -9.310 -10.771 9.667 1.00 95.75 90 ASP A N 1
ATOM 670 C CA . ASP A 1 90 ? -8.617 -11.520 8.609 1.00 95.75 90 ASP A CA 1
ATOM 671 C C . ASP A 1 90 ? -7.648 -10.656 7.777 1.00 95.75 90 ASP A C 1
ATOM 673 O O . ASP A 1 90 ? -6.832 -11.191 7.026 1.00 95.75 90 ASP A O 1
ATOM 677 N N . LYS A 1 91 ? -7.734 -9.325 7.893 1.00 93.06 91 LYS A N 1
ATOM 678 C CA . LYS A 1 91 ? -6.868 -8.354 7.203 1.00 93.06 91 LYS A CA 1
ATOM 679 C C . LYS A 1 91 ? -5.809 -7.737 8.113 1.00 93.06 91 LYS A C 1
ATOM 681 O O . LYS A 1 91 ? -4.999 -6.943 7.639 1.00 93.06 91 LYS A O 1
ATOM 686 N N . LEU A 1 92 ? -5.822 -8.063 9.403 1.00 95.94 92 LEU A N 1
ATOM 687 C CA . LEU A 1 92 ? -4.988 -7.430 10.416 1.00 95.94 92 LEU A CA 1
ATOM 688 C C . LEU A 1 92 ? -4.153 -8.470 11.156 1.00 95.94 92 LEU A C 1
ATOM 690 O O . LEU A 1 92 ? -4.563 -9.605 11.383 1.00 95.94 92 LEU A O 1
ATOM 694 N N . THR A 1 93 ? -2.961 -8.065 11.577 1.00 97.06 93 THR A N 1
ATOM 695 C CA . THR A 1 93 ? -2.162 -8.878 12.497 1.00 97.06 93 THR A CA 1
ATOM 696 C C . THR A 1 93 ? -2.779 -8.844 13.901 1.00 97.06 93 THR A C 1
ATOM 698 O O . THR A 1 93 ? -3.384 -7.832 14.272 1.00 97.06 93 THR A O 1
ATOM 701 N N . PRO A 1 94 ? -2.569 -9.877 14.741 1.00 96.69 94 PRO A N 1
ATOM 702 C CA . PRO A 1 94 ? -3.063 -9.870 16.120 1.00 96.69 94 PRO A CA 1
ATOM 703 C C . PRO A 1 94 ? -2.635 -8.623 16.911 1.00 96.69 94 PRO A C 1
ATOM 705 O O . PRO A 1 94 ? -3.427 -8.064 17.663 1.00 96.69 94 PRO A O 1
ATOM 708 N N . GLY A 1 95 ? -1.412 -8.129 16.682 1.00 96.69 95 GLY A N 1
ATOM 709 C CA . GLY A 1 95 ? -0.915 -6.907 17.320 1.00 96.69 95 GLY A CA 1
ATOM 710 C C . GLY A 1 95 ? -1.662 -5.638 16.895 1.00 96.69 95 GLY A C 1
ATOM 711 O O . GLY A 1 95 ? -1.915 -4.774 17.729 1.00 96.69 95 GLY A O 1
ATOM 712 N N . GL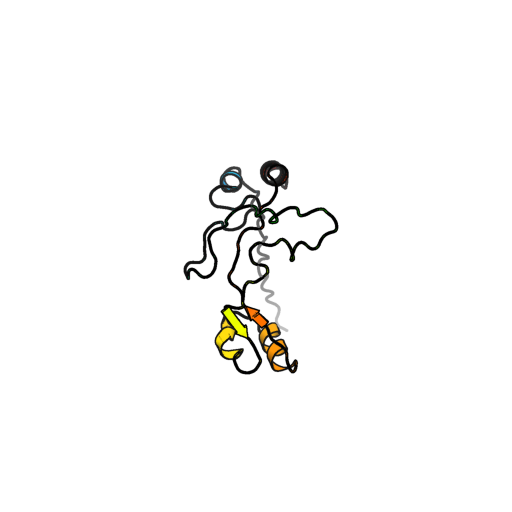N A 1 96 ? -2.058 -5.522 15.622 1.00 96.75 96 GLN A N 1
ATOM 713 C CA . GLN A 1 96 ? -2.867 -4.391 15.149 1.00 96.75 96 GLN A CA 1
ATOM 714 C C . GLN A 1 96 ? -4.281 -4.432 15.728 1.00 96.75 96 GLN A C 1
ATOM 716 O O . GLN A 1 96 ? -4.797 -3.393 16.133 1.00 96.75 96 GLN A O 1
ATOM 721 N N . ILE A 1 97 ? -4.884 -5.622 15.806 1.00 97.62 97 ILE A N 1
ATOM 722 C CA . ILE A 1 97 ? -6.211 -5.805 16.407 1.00 97.62 97 ILE A CA 1
ATOM 723 C C . ILE A 1 97 ? -6.190 -5.349 17.869 1.00 97.62 97 ILE A C 1
ATOM 725 O O . ILE A 1 97 ? -7.018 -4.533 18.270 1.00 97.62 97 ILE A O 1
ATOM 729 N N . GLU A 1 98 ? -5.211 -5.817 18.647 1.00 97.44 98 GLU A N 1
ATOM 730 C CA . GLU A 1 98 ? -5.070 -5.427 20.052 1.00 97.44 98 GLU A CA 1
ATOM 731 C C . GLU A 1 98 ? -4.791 -3.931 20.218 1.00 97.44 98 GLU A C 1
ATOM 733 O O . GLU A 1 98 ? -5.399 -3.287 21.071 1.00 97.44 98 GLU A O 1
ATOM 738 N N . MET A 1 99 ? -3.945 -3.339 19.368 1.00 97.31 99 MET A N 1
ATOM 739 C CA . MET A 1 99 ? -3.684 -1.898 19.398 1.00 97.31 99 MET A CA 1
ATOM 740 C C . MET A 1 99 ? -4.974 -1.084 19.216 1.00 97.31 99 MET A C 1
ATOM 742 O O . MET A 1 99 ? -5.239 -0.179 20.007 1.00 97.31 99 MET A O 1
ATOM 746 N N . ILE A 1 100 ? -5.796 -1.429 18.218 1.00 97.62 100 ILE A N 1
ATOM 747 C CA . ILE A 1 100 ? -7.060 -0.732 17.936 1.00 97.62 100 ILE A CA 1
ATOM 748 C C . ILE A 1 100 ? -8.031 -0.849 19.122 1.00 97.62 100 ILE A C 1
ATOM 750 O O . ILE A 1 100 ? -8.719 0.115 19.449 1.00 97.62 100 ILE A O 1
ATOM 754 N N . LYS A 1 101 ? -8.081 -2.010 19.789 1.00 96.12 101 LYS A N 1
ATOM 755 C CA . LYS A 1 101 ? -8.966 -2.242 20.943 1.00 96.12 101 LYS A CA 1
ATOM 756 C C . LYS A 1 101 ? -8.508 -1.516 22.208 1.00 96.12 101 LYS A C 1
ATOM 758 O O . LYS A 1 101 ? -9.343 -1.037 22.973 1.00 96.12 101 LYS A O 1
ATOM 763 N N . GLN A 1 102 ? -7.201 -1.459 22.454 1.00 96.94 102 GLN A N 1
ATOM 764 C CA . GLN A 1 102 ? -6.645 -0.933 23.704 1.00 96.94 102 GLN A CA 1
ATOM 765 C C . GLN A 1 102 ? -6.465 0.588 23.682 1.00 96.94 102 GLN A C 1
ATOM 767 O O . GLN A 1 102 ? -6.638 1.252 24.708 1.00 96.94 102 GLN A O 1
ATOM 772 N N . VAL A 1 103 ? -6.124 1.161 22.525 1.00 97.44 103 VAL A N 1
ATOM 773 C CA . VAL A 1 103 ? -5.873 2.599 22.399 1.00 97.44 103 VAL A CA 1
ATOM 774 C C . VAL A 1 103 ? -7.191 3.335 22.167 1.00 97.44 103 VAL A C 1
ATOM 776 O O . VAL A 1 103 ? -7.789 3.283 21.093 1.00 97.44 103 VAL A O 1
ATOM 779 N N . LYS A 1 104 ? -7.650 4.071 23.185 1.00 95.44 104 LYS A N 1
ATOM 780 C CA . LYS A 1 104 ? -8.882 4.870 23.096 1.00 95.44 104 LYS A CA 1
ATOM 781 C C . LYS A 1 104 ? -8.795 5.898 21.965 1.00 95.44 104 LYS A C 1
ATOM 783 O O . LYS A 1 104 ? -7.858 6.687 21.915 1.00 95.44 104 LYS A O 1
ATOM 788 N N . GLY A 1 105 ? -9.814 5.918 21.106 1.00 94.94 105 GLY A N 1
ATOM 789 C CA . GLY A 1 105 ? -9.912 6.856 19.984 1.00 94.94 105 GLY A CA 1
ATOM 790 C C . GLY A 1 105 ? -9.026 6.509 18.786 1.00 94.94 105 GLY A C 1
ATOM 791 O O . GLY A 1 105 ? -8.961 7.299 17.846 1.00 94.94 105 GLY A O 1
ATOM 792 N N . TYR A 1 106 ? -8.352 5.354 18.793 1.00 97.19 106 TYR A N 1
ATOM 793 C CA . TYR A 1 106 ? -7.587 4.913 17.635 1.00 97.19 106 TYR A CA 1
ATOM 794 C C . TYR A 1 106 ? -8.517 4.596 16.463 1.00 97.19 106 TYR A C 1
ATOM 796 O O . TYR A 1 106 ? -9.521 3.897 16.613 1.00 97.19 106 TYR A O 1
ATOM 804 N N . THR A 1 107 ? -8.154 5.098 15.288 1.00 96.94 107 THR A N 1
ATOM 805 C CA . THR A 1 107 ? -8.867 4.842 14.040 1.00 96.94 107 THR A CA 1
ATOM 806 C C . THR A 1 107 ? -7.870 4.540 12.932 1.00 96.94 107 THR A C 1
ATOM 808 O O . THR A 1 107 ? -6.777 5.104 12.885 1.00 96.94 107 THR A O 1
ATOM 811 N N . MET A 1 108 ? -8.251 3.637 12.037 1.00 97.31 108 MET A N 1
ATOM 812 C CA . MET A 1 108 ? -7.489 3.283 10.847 1.00 97.31 108 MET A CA 1
ATOM 813 C C . MET A 1 108 ? -8.370 3.532 9.618 1.00 97.31 108 MET A C 1
ATOM 815 O O . MET A 1 108 ? -9.184 2.675 9.262 1.00 97.31 108 MET A O 1
ATOM 819 N N . PRO A 1 109 ? -8.268 4.713 8.984 1.00 97.12 109 PRO A N 1
ATOM 820 C CA . PRO A 1 109 ? -8.947 4.968 7.723 1.00 97.12 109 PRO A CA 1
ATOM 821 C C . PRO A 1 109 ? -8.315 4.124 6.612 1.00 97.12 109 PRO A C 1
ATOM 823 O O . PRO A 1 109 ? -7.097 4.110 6.440 1.00 97.12 109 PRO A O 1
ATOM 826 N N . VAL A 1 110 ? -9.150 3.419 5.853 1.00 96.38 110 VAL A N 1
ATOM 827 C CA . VAL A 1 110 ? -8.725 2.581 4.728 1.00 96.38 110 VAL A CA 1
ATOM 828 C C . VAL A 1 110 ? -9.090 3.277 3.426 1.00 96.38 110 VAL A C 1
ATOM 830 O O . VAL A 1 110 ? -10.248 3.635 3.222 1.00 96.38 110 VAL A O 1
ATOM 833 N N . TYR A 1 111 ? -8.114 3.446 2.540 1.00 95.38 111 TYR A N 1
ATOM 834 C CA . TYR A 1 111 ? -8.255 4.134 1.255 1.00 95.38 111 TYR A CA 1
ATOM 835 C C . TYR A 1 111 ? -8.135 3.155 0.079 1.00 95.38 111 TYR A C 1
ATOM 837 O O . TYR A 1 111 ? -7.596 2.056 0.253 1.00 95.38 111 TYR A O 1
ATOM 845 N N . PRO A 1 112 ? -8.613 3.533 -1.119 1.00 94.19 112 PRO A N 1
ATOM 846 C CA . PRO A 1 112 ? -8.316 2.808 -2.350 1.00 94.19 112 PRO A CA 1
ATOM 847 C C . PRO A 1 112 ? -6.806 2.638 -2.568 1.00 94.19 112 PRO A C 1
ATOM 849 O O . PRO A 1 112 ? -6.002 3.512 -2.246 1.00 94.19 112 PRO A O 1
ATOM 852 N N . SER A 1 113 ? -6.406 1.494 -3.123 1.00 93.81 113 SER A N 1
ATOM 853 C CA . SER A 1 113 ? -5.003 1.245 -3.447 1.00 93.81 113 SER A CA 1
ATOM 854 C C . SER A 1 113 ? -4.629 1.916 -4.769 1.00 93.81 113 SER A C 1
ATOM 856 O O . SER A 1 113 ? -5.268 1.673 -5.789 1.00 93.81 113 SER A O 1
ATOM 858 N N . HIS A 1 114 ? -3.541 2.690 -4.771 1.00 92.88 114 HIS A N 1
ATOM 859 C CA . HIS A 1 114 ? -2.958 3.286 -5.977 1.00 92.88 114 HIS A CA 1
ATOM 860 C C . HIS A 1 114 ? -1.539 2.751 -6.176 1.00 92.88 114 HIS A C 1
ATOM 862 O O . HIS A 1 114 ? -0.595 3.164 -5.501 1.00 92.88 114 HIS A O 1
ATOM 868 N N . ARG A 1 115 ? -1.366 1.793 -7.094 1.00 92.19 115 ARG A N 1
ATOM 869 C CA . ARG A 1 115 ? -0.065 1.151 -7.354 1.00 92.19 115 ARG A CA 1
ATOM 870 C C . ARG A 1 115 ? 0.757 1.931 -8.374 1.00 92.19 115 ARG A C 1
ATOM 872 O O . ARG A 1 115 ? 0.949 1.476 -9.497 1.00 92.19 115 ARG A O 1
ATOM 879 N N . GLU A 1 116 ? 1.240 3.098 -7.964 1.00 88.38 116 GLU A N 1
ATOM 880 C CA . GLU A 1 116 ? 1.878 4.066 -8.866 1.00 88.38 116 GLU A CA 1
ATOM 881 C C . GLU A 1 116 ? 3.260 4.578 -8.418 1.00 88.38 116 GLU A C 1
ATOM 883 O O . GLU A 1 116 ? 3.794 5.566 -8.927 1.00 88.38 116 GLU A O 1
ATOM 888 N N . CYS A 1 117 ? 3.871 3.882 -7.462 1.00 84.25 117 CYS A N 1
ATOM 889 C CA . CYS A 1 117 ? 5.234 4.143 -7.005 1.00 84.25 117 CYS A CA 1
ATOM 890 C C . CYS A 1 117 ? 6.256 3.432 -7.903 1.00 84.25 117 CYS A C 1
ATOM 892 O O . CYS A 1 117 ? 6.947 2.506 -7.476 1.00 84.25 117 CYS A O 1
ATOM 894 N N . GLY A 1 118 ? 6.306 3.821 -9.174 1.00 85.69 118 GLY A N 1
ATOM 895 C CA . GLY A 1 118 ? 7.331 3.356 -10.103 1.00 85.69 118 GLY A CA 1
ATOM 896 C C . GLY A 1 118 ? 8.722 3.885 -9.784 1.00 85.69 118 GLY A C 1
ATOM 897 O O . GLY A 1 118 ? 8.885 4.912 -9.129 1.00 85.69 118 GLY A O 1
ATOM 898 N N . ILE A 1 119 ? 9.726 3.143 -10.248 1.00 88.25 119 ILE A N 1
ATOM 899 C CA . ILE A 1 119 ? 11.129 3.537 -10.145 1.00 88.25 119 ILE A CA 1
ATOM 900 C C . ILE A 1 119 ? 11.593 4.160 -11.468 1.00 88.25 119 ILE A C 1
ATOM 902 O O . ILE A 1 119 ? 11.152 3.704 -12.527 1.00 88.25 119 ILE A O 1
ATOM 906 N N . PRO A 1 120 ? 12.501 5.150 -11.428 1.00 88.75 120 PRO A N 1
ATOM 907 C CA . PRO A 1 120 ? 13.094 5.719 -12.632 1.00 88.75 120 PRO A CA 1
ATOM 908 C C . PRO A 1 120 ? 13.786 4.660 -13.497 1.00 88.75 120 PRO A C 1
ATOM 910 O O . PRO A 1 120 ? 14.353 3.693 -12.980 1.00 88.75 120 PRO A O 1
ATOM 913 N N . GLN A 1 121 ? 13.799 4.875 -14.815 1.00 89.00 121 GLN A N 1
ATOM 914 C CA . GLN A 1 121 ? 14.315 3.895 -15.777 1.00 89.00 121 GLN A CA 1
ATOM 915 C C . GLN A 1 121 ? 15.767 3.482 -15.499 1.00 89.00 121 GLN A C 1
ATOM 917 O O . GLN A 1 121 ? 16.082 2.300 -15.547 1.00 89.00 121 GLN A O 1
ATOM 922 N N . ASN A 1 122 ? 16.636 4.422 -15.118 1.00 91.81 122 ASN A N 1
ATOM 923 C CA . ASN A 1 122 ? 18.030 4.110 -14.792 1.00 91.81 122 ASN A CA 1
ATOM 924 C C . ASN A 1 122 ? 18.156 3.155 -13.592 1.00 91.81 122 ASN A C 1
ATOM 926 O O . ASN A 1 122 ? 19.073 2.343 -13.546 1.00 91.81 122 ASN A O 1
ATOM 930 N N . VAL A 1 123 ? 17.241 3.235 -12.620 1.00 90.81 123 VAL A N 1
ATOM 931 C CA . VAL A 1 123 ? 17.209 2.297 -11.492 1.00 90.81 123 VAL A CA 1
ATOM 932 C C . VAL A 1 123 ? 16.723 0.935 -11.973 1.00 90.81 123 VAL A C 1
ATOM 934 O O . VAL A 1 123 ? 17.343 -0.064 -11.634 1.00 90.81 123 VAL A O 1
ATOM 937 N N . ALA A 1 124 ? 15.679 0.890 -12.805 1.00 91.44 124 ALA A N 1
ATOM 938 C CA . ALA A 1 124 ? 15.179 -0.353 -13.393 1.00 91.44 124 ALA A CA 1
ATOM 939 C C . ALA A 1 124 ? 16.255 -1.093 -14.209 1.00 91.44 124 ALA A C 1
ATOM 941 O O . ALA A 1 124 ? 16.419 -2.307 -14.062 1.00 91.44 124 ALA A O 1
ATOM 942 N N . ASP A 1 125 ? 17.012 -0.362 -15.026 1.00 92.12 125 ASP A N 1
ATOM 943 C CA . ASP A 1 125 ? 18.102 -0.913 -15.832 1.00 92.12 125 ASP A CA 1
ATOM 944 C C . ASP A 1 125 ? 19.221 -1.457 -14.936 1.00 92.12 125 ASP A C 1
ATOM 946 O O . ASP A 1 125 ? 19.641 -2.605 -15.099 1.00 92.12 125 ASP A O 1
ATOM 950 N N . ASN A 1 126 ? 19.624 -0.690 -13.917 1.00 92.44 126 ASN A N 1
ATOM 951 C CA . ASN A 1 126 ? 20.618 -1.122 -12.933 1.00 92.44 126 ASN A CA 1
ATOM 952 C C . ASN A 1 126 ? 20.156 -2.349 -12.136 1.00 92.44 126 ASN A C 1
ATOM 954 O O . ASN A 1 126 ? 20.958 -3.241 -11.870 1.00 92.44 126 ASN A O 1
ATOM 958 N N . THR A 1 127 ? 18.875 -2.426 -11.761 1.00 91.00 127 THR A N 1
ATOM 959 C CA . THR A 1 127 ? 18.305 -3.602 -11.092 1.00 91.00 127 THR A CA 1
ATOM 960 C C . THR A 1 127 ? 18.426 -4.829 -11.984 1.00 91.00 127 THR A C 1
ATOM 962 O O . THR A 1 127 ? 18.876 -5.878 -11.528 1.00 91.00 127 THR A O 1
ATOM 965 N N . LYS A 1 128 ? 18.088 -4.698 -13.270 1.00 89.38 128 LYS A N 1
ATOM 966 C CA . LYS A 1 128 ? 18.178 -5.797 -14.232 1.00 89.38 128 LYS A CA 1
ATOM 967 C C . LYS A 1 128 ? 19.621 -6.246 -14.468 1.00 89.38 128 LYS A C 1
ATOM 969 O O . LYS A 1 128 ? 19.886 -7.444 -14.518 1.00 89.38 128 LYS A O 1
ATOM 974 N N . GLU A 1 129 ? 20.547 -5.300 -14.602 1.00 89.88 129 GLU A N 1
ATOM 975 C CA . GLU A 1 129 ? 21.970 -5.584 -14.806 1.00 89.88 129 GLU A CA 1
ATOM 976 C C . GLU A 1 129 ? 22.619 -6.201 -13.557 1.00 89.88 129 GLU A C 1
ATOM 978 O O . GLU A 1 129 ? 23.424 -7.128 -13.657 1.00 89.88 129 GLU A O 1
ATOM 983 N N . GLY A 1 130 ? 22.264 -5.698 -12.374 1.00 88.38 130 GLY A N 1
ATOM 984 C CA . GLY A 1 130 ? 22.791 -6.157 -11.092 1.00 88.38 130 GLY A CA 1
ATOM 985 C C . GLY A 1 130 ? 22.251 -7.518 -10.656 1.00 88.38 130 GLY A C 1
ATOM 986 O O . GLY A 1 130 ? 22.955 -8.242 -9.957 1.00 88.38 130 GLY A O 1
ATOM 987 N N . ALA A 1 131 ? 21.051 -7.900 -11.100 1.00 86.56 131 ALA A N 1
ATOM 988 C CA . ALA A 1 131 ? 20.389 -9.135 -10.679 1.00 86.56 131 ALA A CA 1
ATOM 989 C C . ALA A 1 131 ? 21.202 -10.411 -10.972 1.00 86.56 131 ALA A C 1
ATOM 991 O O . ALA A 1 131 ? 21.129 -11.364 -10.207 1.00 86.56 131 ALA A O 1
ATOM 992 N N . LEU A 1 132 ? 22.005 -10.432 -12.043 1.00 83.62 132 LEU A N 1
ATOM 993 C CA . LEU A 1 132 ? 22.896 -11.563 -12.361 1.00 83.62 132 LEU A CA 1
ATOM 994 C C . LEU A 1 132 ? 24.292 -11.445 -11.736 1.00 83.62 132 LEU A C 1
ATOM 996 O O . LEU A 1 132 ? 25.100 -12.356 -11.877 1.00 83.62 132 LEU A O 1
ATOM 1000 N N . LYS A 1 133 ? 24.602 -10.319 -11.088 1.00 83.25 133 LYS A N 1
ATOM 1001 C CA . LYS A 1 133 ? 25.905 -10.050 -10.462 1.00 83.25 133 LYS A CA 1
ATOM 1002 C C . LYS A 1 133 ? 25.885 -10.268 -8.947 1.00 83.25 133 LYS A C 1
ATOM 1004 O O . LYS A 1 133 ? 26.930 -10.186 -8.315 1.00 83.25 133 LYS A O 1
ATOM 1009 N N . SER A 1 134 ? 24.709 -10.490 -8.360 1.00 65.69 134 SER A N 1
ATOM 1010 C CA . SER A 1 134 ? 24.490 -10.565 -6.911 1.00 65.69 134 SER A CA 1
ATOM 1011 C C . SER A 1 134 ? 24.635 -11.978 -6.323 1.00 65.69 134 SER A C 1
ATOM 1013 O O . SER A 1 134 ? 23.927 -12.312 -5.375 1.00 65.69 134 SER A O 1
ATOM 1015 N N . SER A 1 135 ? 25.503 -12.815 -6.893 1.00 56.66 135 SER A N 1
ATOM 1016 C CA . SER A 1 135 ? 25.723 -14.219 -6.503 1.00 56.66 135 SER A CA 1
ATOM 1017 C C . SER A 1 135 ? 27.163 -14.478 -6.094 1.00 56.66 135 SER A C 1
ATOM 1019 O O . SER A 1 135 ? 28.043 -14.055 -6.877 1.00 56.66 135 SER A O 1
#

Organism: Rhizobium leguminosarum (NCBI:txid384)

Sequence (135 aa):
MKVIALVVSVVSSASAWPVTPADVAKLGKELTAAGAEKDGSKDGQIPAFGGESKPAGSWTFGKSREDFWKYKDEKPLYVIDASNVDKYADKLTPGQIEMIKQVKGYTMPVYPSHRECGIPQNVADNTKEGALKSS

InterPro domains:
  IPR010752 Protein of unknown function DUF1329 [PF07044] (79-133)